Protein AF-A0A7J8DF75-F1 (afdb_monomer_lite)

Sequence (173 aa):
MVLLDYVLPELARRLKSNIKMISEKAANQLQRTQIVKILTQKTPELLLDYGSAKVAQQIVLEVFATSEVRRPFFTLGIEANSEAQFYTKDDQLMLNLNEISSHRIHLMNSGIGLFNPGLLKDITSEILTSVLIPNENGKLRSGIPMSMIKALGFEAASWSLTKDALVITPASS

Foldseek 3Di:
DDLCCVVPVVLLVVVLVLVCVVPVVLSVLQDSQKDKDKDWPDDWDWFFAFVWIKTWTWIKIFICSHPVDPHGQWIKIWTKMWTWDWDDDDQFTAIATAAMDTPDIDTPDHPRDDDDCVSCRVSVRVCCRVPVRVVVNVVRVVGHGNVVCVVVVAPDWDWGTHGPDIDIDRPDD

Organism: Rousettus aegyptiacus (NCBI:txid9407)

Radius of gyration: 20.15 Å; chains: 1; bounding box: 47×27×57 Å

InterPro domains:
  IPR001124 Lipid-binding serum glycoprotein, C-terminal [PF02886] (36-162)
  IPR017943 Bactericidal permeability-increasing protein, alpha/beta domain superfamily [SSF55394] (5-169)
  IPR021193 BPI fold-containing family B member 1 [PTHR47395] (1-173)

pLDDT: mean 93.12, std 5.18, range [55.22, 98.06]

Structure (mmCIF, N/CA/C/O backbone):
data_AF-A0A7J8DF75-F1
#
_entry.id   AF-A0A7J8DF75-F1
#
loop_
_atom_site.group_PDB
_atom_site.id
_atom_site.type_symbol
_atom_site.label_atom_id
_atom_site.label_alt_id
_atom_site.label_comp_id
_atom_site.label_asym_id
_atom_site.label_entity_id
_atom_site.label_seq_id
_atom_site.pdbx_PDB_ins_code
_atom_site.Cartn_x
_atom_site.Cartn_y
_atom_site.Cartn_z
_atom_site.occupancy
_atom_site.B_iso_or_equiv
_atom_site.auth_seq_id
_atom_site.auth_comp_id
_atom_site.auth_asym_id
_atom_site.auth_atom_id
_atom_site.pdbx_PDB_model_num
ATOM 1 N N . MET A 1 1 ? -0.630 -9.238 6.064 1.00 86.44 1 MET A N 1
ATOM 2 C CA . MET A 1 1 ? -1.118 -9.218 7.461 1.00 86.44 1 MET A CA 1
ATOM 3 C C . MET A 1 1 ? 0.048 -8.821 8.342 1.00 86.44 1 MET A C 1
ATOM 5 O O . MET A 1 1 ? 1.105 -9.407 8.167 1.00 86.44 1 MET A O 1
ATOM 9 N N . VAL A 1 2 ? -0.121 -7.845 9.233 1.00 92.38 2 VAL A N 1
ATOM 10 C CA . VAL A 1 2 ? 0.949 -7.344 10.109 1.00 92.38 2 VAL A CA 1
ATOM 11 C C . VAL A 1 2 ? 0.439 -7.245 11.542 1.00 92.38 2 VAL A C 1
ATOM 13 O O . VAL A 1 2 ? -0.618 -6.661 11.774 1.00 92.38 2 VAL A O 1
ATOM 16 N N . LEU A 1 3 ? 1.191 -7.808 12.492 1.00 93.81 3 LEU A N 1
ATOM 17 C CA . LEU A 1 3 ? 0.997 -7.582 13.927 1.00 93.81 3 LEU A CA 1
ATOM 18 C C . LEU A 1 3 ? 1.574 -6.210 14.271 1.00 93.81 3 LEU A C 1
ATOM 20 O O . LEU A 1 3 ? 2.781 -6.070 14.471 1.00 93.81 3 LEU A O 1
ATOM 24 N N . LEU A 1 4 ? 0.723 -5.184 14.255 1.00 91.50 4 LEU A N 1
ATOM 25 C CA . LEU A 1 4 ? 1.189 -3.798 14.198 1.00 91.50 4 LEU A CA 1
ATOM 26 C C . LEU A 1 4 ? 2.000 -3.408 15.434 1.00 91.50 4 LEU A C 1
ATOM 28 O O . LEU A 1 4 ? 3.012 -2.743 15.293 1.00 91.50 4 LEU A O 1
ATOM 32 N N . ASP A 1 5 ? 1.591 -3.841 16.627 1.00 91.94 5 ASP A N 1
ATOM 33 C CA . ASP A 1 5 ? 2.292 -3.490 17.873 1.00 91.94 5 ASP A CA 1
ATOM 34 C C . ASP A 1 5 ? 3.652 -4.184 18.006 1.00 91.94 5 ASP A C 1
ATOM 36 O O . ASP A 1 5 ? 4.568 -3.651 18.618 1.00 91.94 5 ASP A O 1
ATOM 40 N N . TYR A 1 6 ? 3.811 -5.356 17.387 1.00 91.50 6 TYR A N 1
ATOM 41 C CA . TYR A 1 6 ? 5.084 -6.070 17.392 1.00 91.50 6 TYR A CA 1
ATOM 42 C C . TYR A 1 6 ? 6.087 -5.460 16.406 1.00 91.50 6 TYR A C 1
ATOM 44 O O . TYR A 1 6 ? 7.266 -5.335 16.721 1.00 91.50 6 TYR A O 1
ATOM 52 N N . VAL A 1 7 ? 5.622 -5.082 15.211 1.00 91.69 7 VAL A N 1
ATOM 53 C CA . VAL A 1 7 ? 6.492 -4.574 14.136 1.00 91.69 7 VAL A CA 1
ATOM 54 C C . VAL A 1 7 ? 6.707 -3.061 14.241 1.00 91.69 7 VAL A C 1
ATOM 56 O O . VAL A 1 7 ? 7.803 -2.578 13.984 1.00 91.69 7 VAL A O 1
ATOM 59 N N . LEU A 1 8 ? 5.669 -2.306 14.613 1.00 94.75 8 LEU A N 1
ATOM 60 C CA . LEU A 1 8 ? 5.638 -0.839 14.654 1.00 94.75 8 LEU A CA 1
ATOM 61 C C . LEU A 1 8 ? 4.906 -0.346 15.929 1.00 94.75 8 LEU A C 1
ATOM 63 O O . LEU A 1 8 ? 3.820 0.239 15.834 1.00 94.75 8 LEU A O 1
ATOM 67 N N . PRO A 1 9 ? 5.477 -0.548 17.133 1.00 94.75 9 PRO A N 1
ATOM 68 C CA . PRO A 1 9 ? 4.813 -0.266 18.416 1.00 94.75 9 PRO A CA 1
ATOM 69 C C . PRO A 1 9 ? 4.365 1.195 18.580 1.00 94.75 9 PRO A C 1
ATOM 71 O O . PRO A 1 9 ? 3.293 1.490 19.113 1.00 94.75 9 PRO A O 1
ATOM 74 N N . GLU A 1 10 ? 5.145 2.152 18.076 1.00 95.44 10 GLU A N 1
ATOM 75 C CA . GLU A 1 10 ? 4.768 3.569 18.135 1.00 95.44 10 GLU A CA 1
ATOM 76 C C . GLU A 1 10 ? 3.554 3.886 17.256 1.00 95.44 10 GLU A C 1
ATOM 78 O O . GLU A 1 10 ? 2.682 4.677 17.635 1.00 95.44 10 GLU A O 1
ATOM 83 N N . LEU A 1 11 ? 3.468 3.242 16.089 1.00 95.56 11 LEU A N 1
ATOM 84 C CA . LEU A 1 11 ? 2.334 3.361 15.180 1.00 95.56 11 LEU A CA 1
ATOM 85 C C . LEU A 1 11 ? 1.095 2.686 15.778 1.00 95.56 11 LEU A C 1
ATOM 87 O O . LEU A 1 11 ? 0.009 3.258 15.760 1.00 95.56 11 LEU A O 1
ATOM 91 N N . ALA A 1 12 ? 1.268 1.532 16.421 1.00 95.25 12 ALA A N 1
ATOM 92 C CA . ALA A 1 12 ? 0.217 0.856 17.172 1.00 95.25 12 ALA A CA 1
ATOM 93 C C . ALA A 1 12 ? -0.365 1.711 18.307 1.00 95.25 12 ALA A C 1
ATOM 95 O O . ALA A 1 12 ? -1.589 1.828 18.431 1.00 95.25 12 ALA A O 1
ATOM 96 N N . ARG A 1 13 ? 0.492 2.367 19.100 1.00 94.88 13 ARG A N 1
ATOM 97 C CA . ARG A 1 13 ? 0.065 3.271 20.178 1.00 94.88 13 ARG A CA 1
ATOM 98 C C . ARG A 1 13 ? -0.719 4.469 19.643 1.00 94.88 13 ARG A C 1
ATOM 100 O O . ARG A 1 13 ? -1.749 4.834 20.213 1.00 94.88 13 ARG A O 1
ATOM 107 N N . ARG A 1 14 ? -0.265 5.071 18.541 1.00 95.81 14 ARG A N 1
ATOM 108 C CA . ARG A 1 14 ? -0.970 6.192 17.901 1.00 95.81 14 ARG A CA 1
ATOM 109 C C . ARG A 1 14 ? -2.291 5.757 17.283 1.00 95.81 14 ARG A C 1
ATOM 111 O O . ARG A 1 14 ? -3.277 6.468 17.454 1.00 95.81 14 ARG A O 1
ATOM 118 N N . LEU A 1 15 ? -2.360 4.584 16.652 1.00 95.56 15 LEU A N 1
ATOM 119 C CA . LEU A 1 15 ? -3.621 4.016 16.167 1.00 95.56 15 LEU A CA 1
ATOM 120 C C . LEU A 1 15 ? -4.630 3.875 17.312 1.00 95.56 15 LEU A C 1
ATOM 122 O O . LEU A 1 15 ? -5.762 4.338 17.190 1.00 95.56 15 LEU A O 1
ATOM 126 N N . LYS A 1 16 ? -4.204 3.331 18.457 1.00 95.56 16 LYS A N 1
ATOM 127 C CA . LYS A 1 16 ? -5.043 3.236 19.658 1.00 95.56 16 LYS A CA 1
ATOM 128 C C . LYS A 1 16 ? -5.506 4.604 20.165 1.00 95.56 16 LYS A C 1
ATOM 130 O O . LYS A 1 16 ? -6.674 4.746 20.513 1.00 95.56 16 LYS A O 1
ATOM 135 N N . SER A 1 17 ? -4.630 5.610 20.176 1.00 95.56 17 SER A N 1
ATOM 136 C CA . SER A 1 17 ? -4.990 6.982 20.568 1.00 95.56 17 SER A CA 1
ATOM 137 C C . SER A 1 17 ? -6.031 7.602 19.631 1.00 95.56 17 SER A C 1
ATOM 139 O O . SER A 1 17 ? -7.007 8.178 20.100 1.00 95.56 17 SER A O 1
ATOM 141 N N . ASN A 1 18 ? -5.870 7.436 18.316 1.00 94.56 18 ASN A N 1
ATOM 142 C CA . ASN A 1 18 ? -6.838 7.922 17.332 1.00 94.56 18 ASN A CA 1
ATOM 143 C C . ASN A 1 18 ? -8.184 7.188 17.454 1.00 94.56 18 ASN A C 1
ATOM 145 O O . ASN A 1 18 ? -9.240 7.812 17.439 1.00 94.56 18 ASN A O 1
ATOM 149 N N . ILE A 1 19 ? -8.165 5.867 17.671 1.00 95.06 19 ILE A N 1
ATOM 150 C CA . ILE A 1 19 ? -9.388 5.093 17.923 1.00 95.06 19 ILE A CA 1
ATOM 151 C C . ILE A 1 19 ? -10.052 5.528 19.232 1.00 95.06 19 ILE A C 1
ATOM 153 O O . ILE A 1 19 ? -11.275 5.560 19.292 1.00 95.06 19 ILE A O 1
ATOM 157 N N . LYS A 1 20 ? -9.292 5.934 20.258 1.00 95.44 20 LYS A N 1
ATOM 158 C CA . LYS A 1 20 ? -9.859 6.455 21.511 1.00 95.44 20 LYS A CA 1
ATOM 159 C C . LYS A 1 20 ? -10.700 7.714 21.284 1.00 95.44 20 LYS A C 1
ATOM 161 O O . LYS A 1 20 ? -11.724 7.865 21.942 1.00 95.44 20 LYS A O 1
ATOM 166 N N . MET A 1 21 ? -10.311 8.569 20.335 1.00 93.75 21 MET A N 1
ATOM 167 C CA . MET A 1 21 ? -11.089 9.755 19.948 1.00 93.75 21 MET A CA 1
ATOM 168 C C . MET A 1 21 ? -12.415 9.401 19.260 1.00 93.75 21 MET A C 1
ATOM 170 O O . MET A 1 21 ? -13.345 10.199 19.284 1.00 93.75 21 MET A O 1
ATOM 174 N N . ILE A 1 22 ? -12.504 8.214 18.656 1.00 93.69 22 ILE A N 1
ATOM 175 C CA . ILE A 1 22 ? -13.719 7.695 18.017 1.00 93.69 22 ILE A CA 1
ATOM 176 C C . ILE A 1 22 ? -14.589 6.948 19.037 1.00 93.69 22 ILE A C 1
ATOM 178 O O . ILE A 1 22 ? -15.794 7.162 19.121 1.00 93.69 22 ILE A O 1
ATOM 182 N N . SER A 1 23 ? -13.981 6.033 19.793 1.00 94.50 23 SER A N 1
ATOM 183 C CA . SER A 1 23 ? -14.644 5.175 20.769 1.00 94.50 23 SER A CA 1
ATOM 184 C C . SER A 1 23 ? -13.642 4.667 21.803 1.00 94.50 23 SER A C 1
ATOM 186 O O . SER A 1 23 ? -12.800 3.806 21.531 1.00 94.50 23 SER A O 1
ATOM 188 N N . GLU A 1 24 ? -13.773 5.148 23.039 1.00 95.00 24 GLU A N 1
ATOM 189 C CA . GLU A 1 24 ? -12.942 4.694 24.158 1.00 95.00 24 GLU A CA 1
ATOM 190 C C . GLU A 1 24 ? -13.104 3.189 24.423 1.00 95.00 24 GLU A C 1
ATOM 192 O O . GLU A 1 24 ? -12.122 2.484 24.665 1.00 95.00 24 GLU A O 1
ATOM 197 N N . LYS A 1 25 ? -14.327 2.662 24.276 1.00 94.12 25 LYS A N 1
ATOM 198 C CA . LYS A 1 25 ? -14.606 1.225 24.398 1.00 94.12 25 LYS A CA 1
ATOM 199 C C . LYS A 1 25 ? -13.828 0.407 23.363 1.00 94.12 25 LYS A C 1
ATOM 201 O O . LYS A 1 25 ? -13.239 -0.609 23.726 1.00 94.12 25 LYS A O 1
ATOM 206 N N . ALA A 1 26 ? -13.804 0.845 22.102 1.00 93.19 26 ALA A N 1
ATOM 207 C CA . ALA A 1 26 ? -13.049 0.170 21.047 1.00 93.19 26 ALA A CA 1
ATOM 208 C C . ALA A 1 26 ? -11.536 0.249 21.295 1.00 93.19 26 ALA A C 1
ATOM 210 O O . ALA A 1 26 ? -10.826 -0.742 21.148 1.00 93.19 26 ALA A O 1
ATOM 211 N N . ALA A 1 27 ? -11.037 1.403 21.743 1.00 94.25 27 ALA A N 1
ATOM 212 C CA . ALA A 1 27 ? -9.620 1.565 22.050 1.00 94.25 27 ALA A CA 1
ATOM 213 C C . ALA A 1 27 ? -9.148 0.628 23.173 1.00 94.25 27 ALA A C 1
ATOM 215 O O . ALA A 1 27 ? -8.052 0.070 23.102 1.00 94.25 27 ALA A O 1
ATOM 216 N N . ASN A 1 28 ? -9.983 0.410 24.192 1.00 93.81 28 ASN A N 1
ATOM 217 C CA . ASN A 1 28 ? -9.683 -0.500 25.300 1.00 93.81 28 ASN A CA 1
ATOM 218 C C . ASN A 1 28 ? -9.668 -1.976 24.885 1.00 93.81 28 ASN A C 1
ATOM 220 O O . ASN A 1 28 ? -9.035 -2.792 25.549 1.00 93.81 28 ASN A O 1
ATOM 224 N N . GLN A 1 29 ? -10.318 -2.311 23.773 1.00 92.62 29 GLN A N 1
ATOM 225 C CA . GLN A 1 29 ? -10.311 -3.652 23.202 1.00 92.62 29 GLN A CA 1
ATOM 226 C C . GLN A 1 29 ? -9.085 -3.919 22.300 1.00 92.62 29 GLN A C 1
ATOM 228 O O . GLN A 1 29 ? -8.831 -5.080 21.987 1.00 92.62 29 GLN A O 1
ATOM 233 N N . LEU A 1 30 ? -8.306 -2.897 21.901 1.00 91.62 30 LEU A N 1
ATOM 234 C CA . LEU A 1 30 ? -7.042 -3.090 21.167 1.00 91.62 30 LEU A CA 1
ATOM 235 C C . LEU A 1 30 ? -5.987 -3.706 22.083 1.00 91.62 30 LEU A C 1
ATOM 237 O O . LEU A 1 30 ? -5.514 -3.066 23.036 1.00 91.62 30 LEU A O 1
ATOM 241 N N . GLN A 1 31 ? -5.616 -4.941 21.758 1.00 90.31 31 GLN A N 1
ATOM 242 C CA . GLN A 1 31 ? -4.572 -5.708 22.423 1.00 90.31 31 GLN A CA 1
ATOM 243 C C . GLN A 1 31 ? -3.241 -5.583 21.671 1.00 90.31 31 GLN A C 1
ATOM 245 O O . GLN A 1 31 ? -3.181 -5.117 20.534 1.00 90.31 31 GLN A O 1
ATOM 250 N N . ARG A 1 32 ? -2.154 -6.063 22.285 1.00 89.19 32 ARG A N 1
ATOM 251 C CA . ARG A 1 32 ? -0.819 -6.083 21.654 1.00 89.19 32 ARG A CA 1
ATOM 252 C C . ARG A 1 32 ? -0.746 -6.961 20.401 1.00 89.19 32 ARG A C 1
ATOM 254 O O . ARG A 1 32 ? 0.134 -6.818 19.567 1.00 89.19 32 ARG A O 1
ATOM 261 N N . THR A 1 33 ? -1.688 -7.877 20.240 1.00 89.31 33 THR A N 1
ATOM 262 C CA . THR A 1 33 ? -1.804 -8.755 19.071 1.00 89.31 33 THR A CA 1
ATOM 263 C C . THR A 1 33 ? -2.694 -8.161 17.980 1.00 89.31 33 THR A C 1
ATOM 265 O O . THR A 1 33 ? -3.140 -8.891 17.097 1.00 89.31 33 THR A O 1
ATOM 268 N N . GLN A 1 34 ? -2.992 -6.857 18.024 1.00 92.31 34 GLN A N 1
ATOM 269 C CA . GLN A 1 34 ? -3.770 -6.195 16.981 1.00 92.31 34 GLN A CA 1
ATOM 270 C C . GLN A 1 34 ? -3.159 -6.414 15.594 1.00 92.31 34 GLN A C 1
ATOM 272 O O . GLN A 1 34 ? -1.937 -6.381 15.401 1.00 92.31 34 GLN A O 1
ATOM 277 N N . ILE A 1 35 ? -4.033 -6.620 14.615 1.00 94.62 35 ILE A N 1
ATOM 278 C CA . ILE A 1 35 ? -3.639 -6.927 13.246 1.00 94.62 35 ILE A CA 1
ATOM 279 C C . ILE A 1 35 ? -4.108 -5.819 12.323 1.00 94.62 35 ILE A C 1
ATOM 281 O O . ILE A 1 35 ? -5.257 -5.385 12.378 1.00 94.62 35 ILE A O 1
ATOM 285 N N . VAL A 1 36 ? -3.230 -5.446 11.401 1.00 96.19 36 VAL A N 1
ATOM 286 C CA . VAL A 1 36 ? -3.593 -4.687 10.212 1.00 96.19 36 VAL A CA 1
ATOM 287 C C . VAL A 1 36 ? -3.447 -5.579 8.983 1.00 96.19 36 VAL A C 1
ATOM 289 O O . VAL A 1 36 ? -2.423 -6.246 8.783 1.00 96.19 36 VAL A O 1
ATOM 292 N N . LYS A 1 37 ? -4.479 -5.614 8.142 1.00 96.44 37 LYS A N 1
ATOM 293 C CA . LYS A 1 37 ? -4.406 -6.216 6.808 1.00 96.44 37 LYS A CA 1
ATOM 294 C C . LYS A 1 37 ? -4.535 -5.117 5.768 1.00 96.44 37 LYS A C 1
ATOM 296 O O . LYS A 1 37 ? -5.421 -4.278 5.861 1.00 96.44 37 LYS A O 1
ATOM 301 N N . ILE A 1 38 ? -3.628 -5.150 4.800 1.00 96.75 38 ILE A N 1
ATOM 302 C CA . ILE A 1 38 ? -3.613 -4.256 3.649 1.00 96.75 38 ILE A CA 1
ATOM 303 C C . ILE A 1 38 ? -3.805 -5.146 2.431 1.00 96.75 38 ILE A C 1
ATOM 305 O O . ILE A 1 38 ? -3.084 -6.136 2.274 1.00 96.75 38 ILE A O 1
ATOM 309 N N . LEU A 1 39 ? -4.817 -4.838 1.634 1.00 95.25 39 LEU A N 1
ATOM 310 C CA . LEU A 1 39 ? -5.206 -5.596 0.453 1.00 95.25 39 LEU A CA 1
ATOM 311 C C . LEU A 1 39 ? -5.378 -4.624 -0.708 1.00 95.25 39 LEU A C 1
ATOM 313 O O . LEU A 1 39 ? -5.963 -3.561 -0.528 1.00 95.25 39 LEU A O 1
ATOM 317 N N . THR A 1 40 ? -4.936 -5.000 -1.898 1.00 92.75 40 THR A N 1
ATOM 318 C CA . THR A 1 40 ? -5.240 -4.253 -3.122 1.00 92.75 40 THR A CA 1
ATOM 319 C C . THR A 1 40 ? -6.498 -4.855 -3.748 1.00 92.75 40 THR A C 1
ATOM 321 O O . THR A 1 40 ? -6.559 -6.067 -3.947 1.00 92.75 40 THR A O 1
ATOM 324 N N . GLN A 1 41 ? -7.529 -4.047 -4.018 1.00 89.94 41 GLN A N 1
ATOM 325 C CA . GLN A 1 41 ? -8.811 -4.547 -4.546 1.00 89.94 41 GLN A CA 1
ATOM 326 C C . GLN A 1 41 ? -8.773 -4.872 -6.040 1.00 89.94 41 GLN A C 1
ATOM 328 O O . GLN A 1 41 ? -9.491 -5.760 -6.496 1.00 89.94 41 GLN A O 1
ATOM 333 N N . LYS A 1 42 ? -7.973 -4.127 -6.802 1.00 90.81 42 LYS A N 1
ATOM 334 C CA . LYS A 1 42 ? -7.819 -4.263 -8.252 1.00 90.81 42 LYS A CA 1
ATOM 335 C C . LYS A 1 42 ? -6.344 -4.238 -8.616 1.00 90.81 42 LYS A C 1
ATOM 337 O O . LYS A 1 42 ? -5.516 -3.850 -7.797 1.00 90.81 42 LYS A O 1
ATOM 342 N N . THR A 1 43 ? -6.027 -4.627 -9.846 1.00 93.62 43 THR A N 1
ATOM 343 C CA . THR A 1 43 ? -4.690 -4.423 -10.406 1.00 93.62 43 THR A CA 1
ATOM 344 C C . THR A 1 43 ? -4.342 -2.931 -10.338 1.00 93.62 43 THR A C 1
ATOM 346 O O . THR A 1 43 ? -5.121 -2.133 -10.860 1.00 93.62 43 THR A O 1
ATOM 349 N N . PRO A 1 44 ? -3.231 -2.540 -9.685 1.00 95.44 44 PRO A N 1
ATOM 350 C CA . PRO A 1 44 ? -2.762 -1.161 -9.712 1.00 95.44 44 PRO A CA 1
ATOM 351 C C . PRO A 1 44 ? -2.504 -0.686 -11.142 1.00 95.44 44 PRO A C 1
ATOM 353 O O . PRO A 1 44 ? -2.038 -1.457 -11.982 1.00 95.44 44 PRO A O 1
ATOM 356 N N . GLU A 1 45 ? -2.769 0.588 -11.401 1.00 96.56 45 GLU A N 1
ATOM 357 C CA . GLU A 1 45 ? -2.558 1.206 -12.706 1.00 96.56 45 GLU A CA 1
ATOM 358 C C . GLU A 1 45 ? -1.249 1.997 -12.695 1.00 96.56 45 GLU A C 1
ATOM 360 O O . GLU A 1 45 ? -1.067 2.901 -11.880 1.00 96.56 45 GLU A O 1
ATOM 365 N N . LEU A 1 46 ? -0.331 1.652 -13.599 1.00 96.44 46 LEU A N 1
ATOM 366 C CA . LEU A 1 46 ? 0.889 2.418 -13.835 1.00 96.44 46 LEU A CA 1
ATOM 367 C C . LEU A 1 46 ? 0.590 3.518 -14.856 1.00 96.44 46 LEU A C 1
ATOM 369 O O . LEU A 1 46 ? 0.300 3.239 -16.016 1.00 96.44 46 LEU A O 1
ATOM 373 N N . LEU A 1 47 ? 0.681 4.763 -14.410 1.00 96.81 47 LEU A N 1
ATOM 374 C CA . LEU A 1 47 ? 0.436 5.958 -15.203 1.00 96.81 47 LEU A CA 1
ATOM 375 C C . LEU A 1 47 ? 1.782 6.581 -15.568 1.00 96.81 47 LEU A C 1
ATOM 377 O O . LEU A 1 47 ? 2.555 6.944 -14.676 1.00 96.81 47 LEU A O 1
ATOM 381 N N . LEU A 1 48 ? 2.060 6.684 -16.867 1.00 97.38 48 LEU A N 1
ATOM 382 C CA . LEU A 1 48 ? 3.320 7.197 -17.401 1.00 97.38 48 LEU A CA 1
ATOM 383 C C . LEU A 1 48 ? 3.096 8.540 -18.089 1.00 97.38 48 LEU A C 1
ATOM 385 O O . LEU A 1 48 ? 2.223 8.674 -18.948 1.00 97.38 48 LEU A O 1
ATOM 389 N N . ASP A 1 49 ? 3.917 9.515 -17.727 1.00 95.69 49 ASP A N 1
ATOM 390 C CA . ASP A 1 49 ? 3.971 10.820 -18.369 1.00 95.69 49 ASP A CA 1
ATOM 391 C C . ASP A 1 49 ? 5.432 11.203 -18.636 1.00 95.69 49 ASP A C 1
ATOM 393 O O . ASP A 1 49 ? 6.371 10.550 -18.170 1.00 95.69 49 ASP A O 1
ATOM 397 N N . TYR A 1 50 ? 5.643 12.278 -19.386 1.00 92.56 50 TYR A N 1
ATOM 398 C CA . TYR A 1 50 ? 6.974 12.789 -19.683 1.00 92.56 50 TYR A CA 1
ATOM 399 C C . TYR A 1 50 ? 7.746 13.093 -18.393 1.00 92.56 50 TYR A C 1
ATOM 401 O O . TYR A 1 50 ? 7.465 14.055 -17.681 1.00 92.56 50 TYR A O 1
ATOM 409 N N . GLY A 1 51 ? 8.734 12.249 -18.095 1.00 88.75 51 GLY A N 1
ATOM 410 C CA . GLY A 1 51 ? 9.613 12.394 -16.935 1.00 88.75 51 GLY A CA 1
ATOM 411 C C . GLY A 1 51 ? 8.990 12.053 -15.577 1.00 88.75 51 GLY A C 1
ATOM 412 O O . GLY A 1 51 ? 9.658 12.249 -14.566 1.00 88.75 51 GLY A O 1
ATOM 413 N N . SER A 1 52 ? 7.760 11.531 -15.514 1.00 93.94 52 SER A N 1
ATOM 414 C CA . SER A 1 52 ? 7.155 11.105 -14.245 1.00 93.94 52 SER A CA 1
ATOM 415 C C . SER A 1 52 ? 6.335 9.830 -14.395 1.00 93.94 52 SER A C 1
ATOM 417 O O . SER A 1 52 ? 5.737 9.572 -15.438 1.00 93.94 52 SER A O 1
ATOM 419 N N . ALA A 1 53 ? 6.296 9.026 -13.337 1.00 96.94 53 ALA A N 1
ATOM 420 C CA . ALA A 1 53 ? 5.445 7.852 -13.274 1.00 96.94 53 ALA A CA 1
ATOM 421 C C . ALA A 1 53 ? 4.743 7.775 -11.919 1.00 96.94 53 ALA A C 1
ATOM 423 O O . ALA A 1 53 ? 5.284 8.168 -10.882 1.00 96.94 53 ALA A O 1
ATOM 424 N N . LYS A 1 54 ? 3.512 7.268 -11.931 1.00 97.38 54 LYS A N 1
ATOM 425 C CA . LYS A 1 54 ? 2.707 7.061 -10.726 1.00 97.38 54 LYS A CA 1
ATOM 426 C C . LYS A 1 54 ? 2.038 5.701 -10.768 1.00 97.38 54 LYS A C 1
ATOM 428 O O . LYS A 1 54 ? 1.669 5.228 -11.836 1.00 97.38 54 LYS A O 1
ATOM 433 N N . VAL A 1 55 ? 1.833 5.102 -9.604 1.00 97.50 55 VAL A N 1
ATOM 434 C CA . VAL A 1 55 ? 0.994 3.912 -9.450 1.00 97.50 55 VAL A CA 1
ATOM 435 C C . VAL A 1 55 ? -0.274 4.304 -8.713 1.00 97.50 55 VAL A C 1
ATOM 437 O O . VAL A 1 55 ? -0.223 4.651 -7.534 1.00 97.50 55 VAL A O 1
ATOM 440 N N . ALA A 1 56 ? -1.405 4.257 -9.410 1.00 97.31 56 ALA A N 1
ATOM 441 C CA . ALA A 1 56 ? -2.723 4.460 -8.829 1.00 97.31 56 ALA A CA 1
ATOM 442 C C . ALA A 1 56 ? -3.271 3.130 -8.305 1.00 97.31 56 ALA A C 1
ATOM 444 O O . ALA A 1 56 ? -3.249 2.111 -8.997 1.00 97.31 56 ALA A O 1
ATOM 445 N N . GLN A 1 57 ? -3.765 3.126 -7.068 1.00 96.62 57 GLN A N 1
ATOM 446 C CA . GLN A 1 57 ? -4.204 1.908 -6.399 1.00 96.62 57 GLN A CA 1
ATOM 447 C C . GLN A 1 57 ? -5.440 2.103 -5.517 1.00 96.62 57 GLN A C 1
ATOM 449 O O . GLN A 1 57 ? -5.619 3.121 -4.844 1.00 96.62 57 GLN A O 1
ATOM 454 N N . GLN A 1 58 ? -6.288 1.069 -5.509 1.00 97.38 58 GLN A N 1
ATOM 455 C CA . GLN A 1 58 ? -7.433 0.932 -4.609 1.00 97.38 58 GLN A CA 1
ATOM 456 C C . GLN A 1 58 ? -7.083 -0.061 -3.501 1.00 97.38 58 GLN A C 1
ATOM 458 O O . GLN A 1 58 ? -6.938 -1.262 -3.747 1.00 97.38 58 GLN A O 1
ATOM 463 N N . ILE A 1 59 ? -6.946 0.450 -2.283 1.00 97.62 59 ILE A N 1
ATOM 464 C CA . ILE A 1 59 ? -6.469 -0.284 -1.116 1.00 97.62 59 ILE A CA 1
ATOM 465 C C . ILE A 1 59 ? -7.621 -0.480 -0.128 1.00 97.62 59 ILE A C 1
ATOM 467 O O . ILE A 1 59 ? -8.409 0.425 0.134 1.00 97.62 59 ILE A O 1
ATOM 471 N N . VAL A 1 60 ? -7.687 -1.664 0.468 1.00 97.88 60 VAL A N 1
ATOM 472 C CA . VAL A 1 60 ? -8.501 -1.969 1.640 1.00 97.88 60 VAL A CA 1
ATOM 473 C C . VAL A 1 60 ? -7.590 -2.131 2.841 1.00 97.88 60 VAL A C 1
ATOM 475 O O . VAL A 1 60 ? -6.692 -2.976 2.847 1.00 97.88 60 VAL A O 1
ATOM 478 N N . LEU A 1 61 ? -7.860 -1.335 3.870 1.00 97.81 61 LEU A N 1
ATOM 479 C CA . LEU A 1 61 ? -7.217 -1.427 5.169 1.00 97.81 61 LEU A CA 1
ATOM 480 C C . LEU A 1 61 ? -8.207 -1.993 6.186 1.00 97.81 61 LEU A C 1
ATOM 482 O O . LEU A 1 61 ? -9.199 -1.349 6.522 1.00 97.81 61 LEU A O 1
ATOM 486 N N . GLU A 1 62 ? -7.923 -3.177 6.710 1.00 97.56 62 GLU A N 1
ATOM 487 C CA . GLU A 1 62 ? -8.700 -3.785 7.789 1.00 97.56 62 GLU A CA 1
ATOM 488 C C . GLU A 1 62 ? -7.916 -3.740 9.096 1.00 97.56 62 GLU A C 1
ATOM 490 O O . GLU A 1 62 ? -6.756 -4.160 9.151 1.00 97.56 62 GLU A O 1
ATOM 495 N N . VAL A 1 63 ? -8.572 -3.290 10.163 1.00 96.56 63 VAL A N 1
ATOM 496 C CA . VAL A 1 63 ? -7.996 -3.253 11.511 1.00 96.56 63 VAL A CA 1
ATOM 497 C C . VAL A 1 63 ? -8.726 -4.254 12.394 1.00 96.56 63 VAL A C 1
ATOM 499 O O . VAL A 1 63 ? -9.947 -4.207 12.510 1.00 96.56 63 VAL A O 1
ATOM 502 N N . PHE A 1 64 ? -7.987 -5.147 13.045 1.00 96.12 64 PHE A N 1
ATOM 503 C CA . PHE A 1 64 ? -8.504 -6.141 13.983 1.00 96.12 64 PHE A CA 1
ATOM 504 C C . PHE A 1 64 ? -7.947 -5.869 15.379 1.00 96.12 64 PHE A C 1
ATOM 506 O O . PHE A 1 64 ? -6.760 -5.590 15.540 1.00 96.12 64 PHE A O 1
ATOM 513 N N . ALA A 1 65 ? -8.799 -6.011 16.393 1.00 93.00 65 ALA A N 1
ATOM 514 C CA . ALA A 1 65 ? -8.454 -5.745 17.790 1.00 93.00 65 ALA A CA 1
ATOM 515 C C . ALA A 1 65 ? -7.345 -6.654 18.345 1.00 93.00 65 ALA A C 1
ATOM 517 O O . ALA A 1 65 ? -6.592 -6.264 19.235 1.00 93.00 65 ALA A O 1
ATOM 518 N N . THR A 1 66 ? -7.297 -7.885 17.836 1.00 92.06 66 THR A N 1
ATOM 519 C CA . THR A 1 66 ? -6.423 -8.978 18.267 1.00 92.06 66 THR A CA 1
ATOM 520 C C . THR A 1 66 ? -6.334 -10.017 17.146 1.00 92.06 66 THR A C 1
ATOM 522 O O . THR A 1 66 ? -7.141 -10.005 16.212 1.00 92.06 66 THR A O 1
ATOM 525 N N . SER A 1 67 ? -5.377 -10.933 17.236 1.00 87.62 67 SER A N 1
ATOM 526 C CA . SER A 1 67 ? -5.187 -12.029 16.285 1.00 87.62 67 SER A CA 1
ATOM 527 C C . SER A 1 67 ? -6.246 -13.126 16.370 1.00 87.62 67 SER A C 1
ATOM 529 O O . SER A 1 67 ? -6.369 -13.932 15.452 1.00 87.62 67 SER A O 1
ATOM 531 N N . GLU A 1 68 ? -7.011 -13.165 17.459 1.00 87.38 68 GLU A N 1
ATOM 532 C CA . GLU A 1 68 ? -8.017 -14.202 17.715 1.00 87.38 68 GLU A CA 1
ATOM 533 C C . GLU A 1 68 ? -9.378 -13.889 17.075 1.00 87.38 68 GLU A C 1
ATOM 535 O O . GLU A 1 68 ? -10.177 -14.791 16.810 1.00 87.38 68 GLU A O 1
ATOM 540 N N . VAL A 1 69 ? -9.661 -12.611 16.801 1.00 81.94 69 VAL A N 1
ATOM 541 C CA . VAL A 1 69 ? -10.955 -12.189 16.255 1.00 81.94 69 VAL A CA 1
ATOM 542 C C . VAL A 1 69 ? -10.970 -12.254 14.732 1.00 81.94 69 VAL A C 1
ATOM 544 O O . VAL A 1 69 ? -10.053 -11.808 14.048 1.00 81.94 69 VAL A O 1
ATOM 547 N N . ARG A 1 70 ? -12.067 -12.785 14.180 1.00 81.75 70 ARG A N 1
ATOM 548 C CA . ARG A 1 70 ? -12.241 -12.956 12.726 1.00 81.75 70 ARG A CA 1
ATOM 549 C C . ARG A 1 70 ? -12.872 -11.758 12.023 1.00 81.75 70 ARG A C 1
ATOM 551 O O . ARG A 1 70 ? -12.856 -11.713 10.798 1.00 81.75 70 ARG A O 1
ATOM 558 N N . ARG A 1 71 ? -13.457 -10.817 12.770 1.00 90.75 71 ARG A N 1
ATOM 559 C CA . ARG A 1 71 ? -14.119 -9.630 12.214 1.00 90.75 71 ARG A CA 1
ATOM 560 C C . ARG A 1 71 ? -13.278 -8.385 12.491 1.00 90.75 71 ARG A C 1
ATOM 562 O O . ARG A 1 71 ? -12.839 -8.224 13.632 1.00 90.75 71 ARG A O 1
ATOM 569 N N . PRO A 1 72 ? -13.062 -7.519 11.490 1.00 94.81 72 PRO A N 1
ATOM 570 C CA . PRO A 1 72 ? -12.356 -6.270 11.712 1.00 94.81 72 PRO A CA 1
ATOM 571 C C . PRO A 1 72 ? -13.198 -5.326 12.580 1.00 94.81 72 PRO A C 1
ATOM 573 O O . PRO A 1 72 ? -14.429 -5.329 12.514 1.00 94.81 72 PRO A O 1
ATOM 576 N N . PHE A 1 73 ? -12.529 -4.490 13.371 1.00 93.44 73 PHE A N 1
ATOM 577 C CA . PHE A 1 73 ? -13.134 -3.321 14.005 1.00 93.44 73 PHE A CA 1
ATOM 578 C C . PHE A 1 73 ? -13.722 -2.375 12.988 1.00 93.44 73 PHE A C 1
ATOM 580 O O . PHE A 1 73 ? -14.826 -1.879 13.176 1.00 93.44 73 PHE A O 1
ATOM 587 N N . PHE A 1 74 ? -12.979 -2.131 11.923 1.00 96.69 74 PHE A N 1
ATOM 588 C CA . PHE A 1 74 ? -13.442 -1.370 10.789 1.00 96.69 74 PHE A CA 1
ATOM 589 C C . PHE A 1 74 ? -12.591 -1.701 9.574 1.00 96.69 74 PHE A C 1
ATOM 591 O O . PHE A 1 74 ? -11.475 -2.223 9.676 1.00 96.69 74 PHE A O 1
ATOM 598 N N . THR A 1 75 ? -13.149 -1.354 8.427 1.00 97.75 75 THR A N 1
ATOM 599 C CA . THR A 1 75 ? -12.529 -1.498 7.122 1.00 97.75 75 THR A CA 1
ATOM 600 C C . THR A 1 75 ? -12.571 -0.142 6.437 1.00 97.75 75 THR A C 1
ATOM 602 O O . THR A 1 75 ? -13.646 0.452 6.316 1.00 97.75 75 THR A O 1
ATOM 605 N N . LEU A 1 76 ? -11.413 0.344 5.997 1.00 98.06 76 LEU A N 1
ATOM 606 C CA . LEU A 1 76 ? -11.294 1.557 5.196 1.00 98.06 76 LEU A CA 1
ATOM 607 C C . LEU A 1 76 ? -11.023 1.187 3.741 1.00 98.06 76 LEU A C 1
ATOM 609 O O . LEU A 1 76 ? -10.170 0.345 3.466 1.00 98.06 76 LEU A O 1
ATOM 613 N N . GLY A 1 77 ? -11.728 1.846 2.828 1.00 97.88 77 GLY A N 1
ATOM 614 C CA . GLY A 1 77 ? -11.394 1.873 1.411 1.00 97.88 77 GLY A CA 1
ATOM 615 C C . GLY A 1 77 ? -10.597 3.137 1.112 1.00 97.88 77 GLY A C 1
ATOM 616 O O . GLY A 1 77 ? -10.981 4.234 1.529 1.00 97.88 77 GLY A O 1
ATOM 617 N N . ILE A 1 78 ? -9.470 2.984 0.428 1.00 98.06 78 ILE A N 1
ATOM 618 C CA . ILE A 1 78 ? -8.489 4.042 0.203 1.00 98.06 78 ILE A CA 1
ATOM 619 C C . ILE A 1 78 ? -8.156 4.093 -1.287 1.00 98.06 78 ILE A C 1
ATOM 621 O O . ILE A 1 78 ? -7.801 3.082 -1.887 1.00 98.06 78 ILE A O 1
ATOM 625 N N . GLU A 1 79 ? -8.250 5.278 -1.876 1.00 97.19 79 GLU A N 1
ATOM 626 C CA . GLU A 1 79 ? -7.747 5.561 -3.221 1.00 97.19 79 GLU A CA 1
ATOM 627 C C . GLU A 1 79 ? -6.443 6.346 -3.067 1.00 97.19 79 GLU A C 1
ATOM 629 O O . GLU A 1 79 ? -6.439 7.457 -2.516 1.00 97.19 79 GLU A O 1
ATOM 634 N N . ALA A 1 80 ? -5.332 5.755 -3.505 1.00 96.88 80 ALA A N 1
ATOM 635 C CA . ALA A 1 80 ? -4.002 6.310 -3.302 1.00 96.88 80 ALA A CA 1
ATOM 636 C C . ALA A 1 80 ? -3.155 6.278 -4.572 1.00 96.88 80 ALA A C 1
ATOM 638 O O . ALA A 1 80 ? -3.301 5.383 -5.400 1.00 96.88 80 ALA A O 1
ATOM 639 N N . ASN A 1 81 ? -2.243 7.245 -4.682 1.00 97.19 81 ASN A N 1
ATOM 640 C CA . ASN A 1 81 ? -1.212 7.260 -5.712 1.00 97.19 81 ASN A CA 1
ATOM 641 C C . ASN A 1 81 ? 0.158 7.184 -5.057 1.00 97.19 81 ASN A C 1
ATOM 643 O O . ASN A 1 81 ? 0.434 7.950 -4.127 1.00 97.19 81 ASN A O 1
ATOM 647 N N . SER A 1 82 ? 1.006 6.314 -5.589 1.00 97.44 82 SER A N 1
ATOM 648 C CA . SER A 1 82 ? 2.419 6.257 -5.249 1.00 97.44 82 SER A CA 1
ATOM 649 C C . SER A 1 82 ? 3.267 6.867 -6.355 1.00 97.44 82 SER A C 1
ATOM 651 O O . SER A 1 82 ? 2.946 6.707 -7.533 1.00 97.44 82 SER A O 1
ATOM 653 N N . GLU A 1 83 ? 4.354 7.545 -6.000 1.00 97.12 83 GLU A N 1
ATOM 654 C CA . GLU A 1 83 ? 5.391 7.892 -6.974 1.00 97.12 83 GLU A CA 1
ATOM 655 C C . GLU A 1 83 ? 6.101 6.611 -7.427 1.00 97.12 83 GLU A C 1
ATOM 657 O O . GLU A 1 83 ? 6.486 5.790 -6.592 1.00 97.12 83 GLU A O 1
ATOM 662 N N . ALA A 1 84 ? 6.267 6.448 -8.740 1.00 97.19 84 ALA A N 1
ATOM 663 C CA . ALA A 1 84 ? 7.026 5.364 -9.344 1.00 97.19 84 ALA A CA 1
ATOM 664 C C . ALA A 1 84 ? 8.325 5.904 -9.946 1.00 97.19 84 ALA A C 1
ATOM 666 O O . ALA A 1 84 ? 8.315 6.784 -10.804 1.00 97.19 84 ALA A O 1
ATOM 667 N N . GLN A 1 85 ? 9.444 5.330 -9.524 1.00 95.88 85 GLN A N 1
ATOM 668 C CA . GLN A 1 85 ? 10.770 5.692 -9.989 1.00 95.88 85 GLN A CA 1
ATOM 669 C C . GLN A 1 85 ? 11.405 4.519 -10.727 1.00 95.88 85 GLN A C 1
ATOM 671 O O . GLN A 1 85 ? 11.637 3.449 -10.155 1.00 95.88 85 GLN A O 1
ATOM 676 N N . PHE A 1 86 ? 11.718 4.749 -11.998 1.00 95.38 86 PHE A N 1
ATOM 677 C CA . PHE A 1 86 ? 12.511 3.829 -12.799 1.00 95.38 86 PHE A CA 1
ATOM 678 C C . PHE A 1 86 ? 13.998 4.144 -12.658 1.00 95.38 86 PHE A C 1
ATOM 680 O O . PHE A 1 86 ? 14.393 5.303 -12.533 1.00 95.38 86 PHE A O 1
ATOM 687 N N . TYR A 1 87 ? 14.823 3.104 -12.670 1.00 93.12 87 TYR A N 1
ATOM 688 C CA . TYR A 1 87 ? 16.275 3.223 -12.764 1.00 93.12 87 TYR A CA 1
ATOM 689 C C . TYR A 1 87 ? 16.874 1.931 -13.312 1.00 93.12 87 TYR A C 1
ATOM 691 O O . TYR A 1 87 ? 16.235 0.881 -13.309 1.00 93.12 87 TYR A O 1
ATOM 699 N N . THR A 1 88 ? 18.116 1.997 -13.776 1.00 91.19 88 THR A N 1
ATOM 700 C CA . THR A 1 88 ? 18.856 0.811 -14.212 1.00 91.19 88 THR A CA 1
ATOM 701 C C . THR A 1 88 ? 19.803 0.368 -13.112 1.00 91.19 88 THR A C 1
ATOM 703 O O . THR A 1 88 ? 20.487 1.190 -12.501 1.00 91.19 88 THR A O 1
ATOM 706 N N . LYS A 1 89 ? 19.858 -0.940 -12.876 1.00 90.56 89 LYS A N 1
ATOM 707 C CA . LYS A 1 89 ? 20.875 -1.569 -12.042 1.00 90.56 89 LYS A CA 1
ATOM 708 C C . LYS A 1 89 ? 21.339 -2.840 -12.735 1.00 90.56 89 LYS A C 1
ATOM 710 O O . LYS A 1 89 ? 20.529 -3.733 -12.968 1.00 90.56 89 LYS A O 1
ATOM 715 N N . ASP A 1 90 ? 22.626 -2.908 -13.059 1.00 86.19 90 ASP A N 1
ATOM 716 C CA . ASP A 1 90 ? 23.183 -3.980 -13.889 1.00 86.19 90 ASP A CA 1
ATOM 717 C C . ASP A 1 90 ? 22.372 -4.106 -15.204 1.00 86.19 90 ASP A C 1
ATOM 719 O O . ASP A 1 90 ? 22.062 -3.094 -15.833 1.00 86.19 90 ASP A O 1
ATOM 723 N N . ASP A 1 91 ? 21.962 -5.314 -15.598 1.00 86.69 91 ASP A N 1
ATOM 724 C CA . ASP A 1 91 ? 21.109 -5.553 -16.775 1.00 86.69 91 ASP A CA 1
ATOM 725 C C . ASP A 1 91 ? 19.600 -5.545 -16.452 1.00 86.69 91 ASP A C 1
ATOM 727 O O . ASP A 1 91 ? 18.802 -6.175 -17.155 1.00 86.69 91 ASP A O 1
ATOM 731 N N . GLN A 1 92 ? 19.187 -4.886 -15.367 1.00 91.69 92 GLN A N 1
ATOM 732 C CA . GLN A 1 92 ? 17.793 -4.844 -14.928 1.00 91.69 92 GLN A CA 1
ATOM 733 C C . GLN A 1 92 ? 17.235 -3.423 -14.958 1.00 91.69 92 GLN A C 1
ATOM 735 O O . GLN A 1 92 ? 17.837 -2.476 -14.447 1.00 91.69 92 GLN A O 1
ATOM 740 N N . LEU A 1 93 ? 16.037 -3.293 -15.527 1.00 94.12 93 LEU A N 1
ATOM 741 C CA . LEU A 1 93 ? 15.186 -2.134 -15.324 1.00 94.12 93 LEU A CA 1
ATOM 742 C C . LEU A 1 93 ? 14.446 -2.315 -14.002 1.00 94.12 93 LEU A C 1
ATOM 744 O O . LEU A 1 93 ? 13.638 -3.228 -13.833 1.00 94.12 93 LEU A O 1
ATOM 748 N N . MET A 1 94 ? 14.736 -1.439 -13.059 1.00 95.81 94 MET A N 1
ATOM 749 C CA . MET A 1 94 ? 14.187 -1.461 -11.717 1.00 95.81 94 MET A CA 1
ATOM 750 C C . MET A 1 94 ? 13.012 -0.491 -11.627 1.00 95.81 94 MET A C 1
ATOM 752 O O . MET A 1 94 ? 13.039 0.583 -12.227 1.00 95.81 94 MET A O 1
ATOM 756 N N . LEU A 1 95 ? 12.008 -0.860 -10.834 1.00 96.19 95 LEU A N 1
ATOM 757 C CA . LEU A 1 95 ? 10.899 0.004 -10.445 1.00 96.19 95 LEU A CA 1
ATOM 758 C C . LEU A 1 95 ? 10.861 0.077 -8.919 1.00 96.19 95 LEU A C 1
ATOM 760 O O . LEU A 1 95 ? 10.801 -0.958 -8.255 1.00 96.19 95 LEU A O 1
ATOM 764 N N . ASN A 1 96 ? 10.885 1.288 -8.373 1.00 96.62 96 ASN A N 1
ATOM 765 C CA . ASN A 1 96 ? 10.713 1.538 -6.947 1.00 96.62 96 ASN A CA 1
ATOM 766 C C . ASN A 1 96 ? 9.532 2.476 -6.713 1.00 96.62 96 ASN A C 1
ATOM 768 O O . ASN A 1 96 ? 9.356 3.450 -7.440 1.00 96.62 96 ASN A O 1
ATOM 772 N N . LEU A 1 97 ? 8.736 2.180 -5.692 1.00 97.56 97 LEU A N 1
ATOM 773 C CA . LEU A 1 97 ? 7.670 3.043 -5.206 1.00 97.56 97 LEU A CA 1
ATOM 774 C C . LEU A 1 97 ? 8.188 3.854 -4.019 1.00 97.56 97 LEU A C 1
ATOM 776 O O . LEU A 1 97 ? 8.796 3.289 -3.108 1.00 97.56 97 LEU A O 1
ATOM 780 N N . ASN A 1 98 ? 7.957 5.162 -4.021 1.00 94.38 98 ASN A N 1
ATOM 781 C CA . ASN A 1 98 ? 8.478 6.061 -2.990 1.00 94.38 98 ASN A CA 1
ATOM 782 C C . ASN A 1 98 ? 7.345 6.572 -2.093 1.00 94.38 98 ASN A C 1
ATOM 784 O O . ASN A 1 98 ? 6.868 5.875 -1.197 1.00 94.38 98 ASN A O 1
ATOM 788 N N . GLU A 1 99 ? 6.916 7.807 -2.325 1.00 93.12 99 GLU A N 1
ATOM 789 C CA . GLU A 1 99 ? 5.843 8.441 -1.576 1.00 93.12 99 GLU A CA 1
ATOM 790 C C . GLU A 1 99 ? 4.496 7.809 -1.921 1.00 93.12 99 GLU A C 1
ATOM 792 O O . GLU A 1 99 ? 4.283 7.385 -3.055 1.00 93.12 99 GLU A O 1
ATOM 797 N N . ILE A 1 100 ? 3.568 7.789 -0.959 1.00 95.81 100 ILE A N 1
ATOM 798 C CA . ILE A 1 100 ? 2.171 7.417 -1.183 1.00 95.81 100 ILE A CA 1
ATOM 799 C C . ILE A 1 100 ? 1.241 8.489 -0.629 1.00 95.81 100 ILE A C 1
ATOM 801 O O . ILE A 1 100 ? 1.374 8.945 0.506 1.00 95.81 100 ILE A O 1
ATOM 805 N N . SER A 1 101 ? 0.266 8.881 -1.440 1.00 94.69 101 SER A N 1
ATOM 806 C CA . SER A 1 101 ? -0.702 9.924 -1.120 1.00 94.69 101 SER A CA 1
ATOM 807 C C . SER A 1 101 ? -2.120 9.381 -1.241 1.00 94.69 101 SER A C 1
ATOM 809 O O . SER A 1 101 ? -2.538 8.896 -2.292 1.00 94.69 101 SER A O 1
ATOM 811 N N . SER A 1 102 ? -2.876 9.454 -0.145 1.00 94.88 102 SER A N 1
ATOM 812 C CA . SER A 1 102 ? -4.284 9.048 -0.114 1.00 94.88 102 SER A CA 1
ATOM 813 C C . SER A 1 102 ? -5.174 10.233 -0.485 1.00 94.88 102 SER A C 1
ATOM 815 O O . SER A 1 102 ? -5.245 11.214 0.257 1.00 94.88 102 SER A O 1
ATOM 817 N N . HIS A 1 103 ? -5.871 10.138 -1.616 1.00 92.06 103 HIS A N 1
ATOM 818 C CA . HIS A 1 103 ? -6.775 11.188 -2.104 1.00 92.06 103 HIS A CA 1
ATOM 819 C C . HIS A 1 103 ? -8.166 11.038 -1.496 1.00 92.06 103 HIS A C 1
ATOM 821 O O . HIS A 1 103 ? -8.850 12.024 -1.220 1.00 92.06 103 HIS A O 1
ATOM 827 N N . ARG A 1 104 ? -8.570 9.791 -1.243 1.00 94.69 104 ARG A N 1
ATOM 828 C CA . ARG A 1 104 ? -9.862 9.460 -0.656 1.00 94.69 104 ARG A CA 1
ATOM 829 C C . ARG A 1 104 ? -9.710 8.330 0.345 1.00 94.69 104 ARG A C 1
ATOM 831 O O . ARG A 1 104 ? -9.082 7.320 0.050 1.00 94.69 104 ARG A O 1
ATOM 838 N N . ILE A 1 105 ? -10.330 8.497 1.509 1.00 96.75 105 ILE A N 1
ATOM 839 C CA . ILE A 1 105 ? -10.461 7.462 2.536 1.00 96.75 105 ILE A CA 1
ATOM 840 C C . ILE A 1 105 ? -11.934 7.416 2.927 1.00 96.75 105 ILE A C 1
ATOM 842 O O . ILE A 1 105 ? -12.510 8.443 3.285 1.00 96.75 105 ILE A O 1
ATOM 846 N N . HIS A 1 106 ? -12.556 6.244 2.847 1.00 96.38 106 HIS A N 1
ATOM 847 C CA . HIS A 1 106 ? -13.958 6.060 3.209 1.00 96.38 106 HIS A CA 1
ATOM 848 C C . HIS A 1 106 ? -14.152 4.837 4.107 1.00 96.38 106 HIS A C 1
ATOM 850 O O . HIS A 1 106 ? -13.411 3.859 4.029 1.00 96.38 106 HIS A O 1
ATOM 856 N N . LEU A 1 107 ? -15.164 4.899 4.974 1.00 97.50 107 LEU A N 1
ATOM 857 C CA . LEU A 1 107 ? -15.536 3.793 5.847 1.00 97.50 107 LEU A CA 1
ATOM 858 C C . LEU A 1 107 ? -16.353 2.786 5.040 1.00 97.50 107 LEU A C 1
ATOM 860 O O . LEU A 1 107 ? -17.441 3.120 4.578 1.00 97.50 107 LEU A O 1
ATOM 864 N N . MET A 1 108 ? -15.846 1.569 4.874 1.00 96.19 108 MET A N 1
ATOM 865 C CA . MET A 1 108 ? -16.583 0.492 4.206 1.00 96.19 108 MET A CA 1
ATOM 866 C C . MET A 1 108 ? -17.426 -0.309 5.196 1.00 96.19 108 MET A C 1
ATOM 868 O O . MET A 1 108 ? -18.556 -0.685 4.904 1.00 96.19 108 MET A O 1
ATOM 872 N N . ASN A 1 109 ? -16.863 -0.582 6.373 1.00 95.25 109 ASN A N 1
ATOM 873 C CA . ASN A 1 109 ? -17.523 -1.318 7.443 1.00 95.25 109 ASN A CA 1
ATOM 874 C C . ASN A 1 109 ? -16.998 -0.843 8.800 1.00 95.25 109 ASN A C 1
ATOM 876 O O . ASN A 1 109 ? -15.831 -0.467 8.910 1.00 95.25 109 ASN A O 1
ATOM 880 N N . SER A 1 110 ? -17.833 -0.899 9.837 1.00 95.94 110 SER A N 1
ATOM 881 C CA . SER A 1 110 ? -17.420 -0.589 11.205 1.00 95.94 110 SER A CA 1
ATOM 882 C C . SER A 1 110 ? -18.234 -1.361 12.238 1.00 95.94 110 SER A C 1
ATOM 884 O O . SER A 1 110 ? -19.444 -1.189 12.357 1.00 95.94 110 SER A O 1
ATOM 886 N N . GLY A 1 111 ? -17.543 -2.171 13.035 1.00 93.06 111 GLY A N 1
ATOM 887 C CA . GLY A 1 111 ? -18.055 -2.777 14.261 1.00 93.06 111 GLY A CA 1
ATOM 888 C C . GLY A 1 111 ? -17.928 -1.875 15.493 1.00 93.06 111 GLY A C 1
ATOM 889 O O . GLY A 1 111 ? -18.351 -2.278 16.574 1.00 93.06 111 GLY A O 1
ATOM 890 N N . ILE A 1 112 ? -17.354 -0.673 15.353 1.00 92.69 112 ILE A N 1
ATOM 891 C CA . ILE A 1 112 ? -17.118 0.274 16.459 1.00 92.69 112 ILE A CA 1
ATOM 892 C C . ILE A 1 112 ? -18.020 1.517 16.397 1.00 92.69 112 ILE A C 1
ATOM 894 O O . ILE A 1 112 ? -17.808 2.468 17.146 1.00 92.69 112 ILE A O 1
ATOM 898 N N . GLY A 1 113 ? -19.035 1.495 15.527 1.00 91.88 113 GLY A N 1
ATOM 899 C CA . GLY A 1 113 ? -19.933 2.620 15.253 1.00 91.88 113 GLY A CA 1
ATOM 900 C C . GLY A 1 113 ? -19.509 3.440 14.032 1.00 91.88 113 GLY A C 1
ATOM 901 O O . GLY A 1 113 ? -18.415 3.265 13.496 1.00 91.88 113 GLY A O 1
ATOM 902 N N . LEU A 1 114 ? -20.391 4.320 13.557 1.00 93.69 114 LEU A N 1
ATOM 903 C CA . LEU A 1 114 ? -20.075 5.229 12.453 1.00 93.69 114 LEU A CA 1
ATOM 904 C C . LEU A 1 114 ? -19.103 6.311 12.928 1.00 93.69 114 LEU A C 1
ATOM 906 O O . LEU A 1 114 ? -19.281 6.883 14.000 1.00 93.69 114 LEU A O 1
ATOM 910 N N . PHE A 1 115 ? -18.092 6.607 12.116 1.00 95.44 115 PHE A N 1
ATOM 911 C CA . PHE A 1 115 ? -17.132 7.671 12.385 1.00 95.44 115 PHE A CA 1
ATOM 912 C C . PHE A 1 115 ? -16.626 8.285 11.083 1.00 95.44 115 PHE A C 1
ATOM 914 O O . PHE A 1 115 ? -16.719 7.675 10.019 1.00 95.44 115 PHE A O 1
ATOM 921 N N . ASN A 1 116 ? -16.075 9.496 11.174 1.00 95.00 116 ASN A N 1
ATOM 922 C CA . ASN A 1 116 ? -15.444 10.163 10.042 1.00 95.00 116 ASN A CA 1
ATOM 923 C C . ASN A 1 116 ? -14.046 9.558 9.777 1.00 95.00 116 ASN A C 1
AT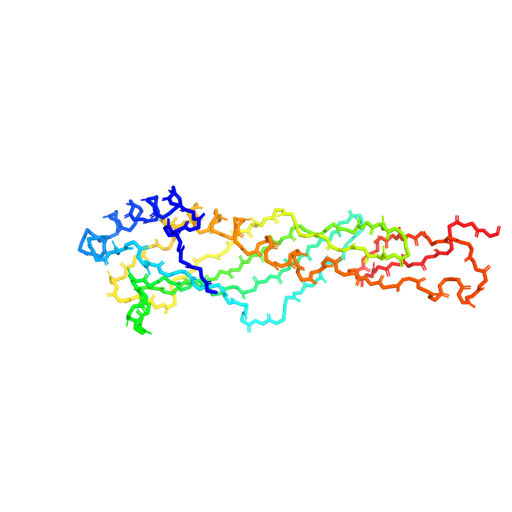OM 925 O O . ASN A 1 116 ? -13.163 9.722 10.623 1.00 95.00 116 ASN A O 1
ATOM 929 N N . PRO A 1 117 ? -13.794 8.926 8.614 1.00 94.75 117 PRO A N 1
ATOM 930 C CA . PRO A 1 117 ? -12.488 8.352 8.270 1.00 94.75 117 PRO A CA 1
ATOM 931 C C . PRO A 1 117 ? -11.348 9.366 8.227 1.00 94.75 117 PRO A C 1
ATOM 933 O O . PRO A 1 117 ? -10.192 8.983 8.390 1.00 94.75 117 PRO A O 1
ATOM 936 N N . GLY A 1 118 ? -11.656 10.655 8.045 1.00 93.44 118 GLY A N 1
ATOM 937 C CA . GLY A 1 118 ? -10.666 11.729 8.082 1.00 93.44 118 GLY A CA 1
ATOM 938 C C . GLY A 1 118 ? -9.893 11.793 9.402 1.00 93.44 118 GLY A C 1
ATOM 939 O O . GLY A 1 118 ? -8.720 12.151 9.387 1.00 93.44 118 GLY A O 1
ATOM 940 N N . LEU A 1 119 ? -10.493 11.350 10.517 1.00 93.81 119 LEU A N 1
ATOM 941 C CA . LEU A 1 119 ? -9.819 11.236 11.819 1.00 93.81 119 LEU A CA 1
ATOM 942 C C . LEU A 1 119 ? -8.661 10.226 11.809 1.00 93.81 119 LEU A C 1
ATOM 944 O O . LEU A 1 119 ? -7.808 10.263 12.685 1.00 93.81 119 LEU A O 1
ATOM 948 N N . LEU A 1 120 ? -8.636 9.311 10.836 1.00 95.44 120 LEU A N 1
ATOM 949 C CA . LEU A 1 120 ? -7.603 8.288 10.689 1.00 95.44 120 LEU A CA 1
ATOM 950 C C . LEU A 1 120 ? -6.666 8.558 9.505 1.00 95.44 120 LEU A C 1
ATOM 952 O O . LEU A 1 120 ? -5.891 7.672 9.146 1.00 95.44 120 LEU A O 1
ATOM 956 N N . LYS A 1 121 ? -6.716 9.740 8.878 1.00 94.94 121 LYS A N 1
ATOM 957 C CA . LYS A 1 121 ? -5.934 10.037 7.667 1.00 94.94 121 LYS A CA 1
ATOM 958 C C . LYS A 1 121 ? -4.429 9.887 7.889 1.00 94.94 121 LYS A C 1
ATOM 960 O O . LYS A 1 121 ? -3.770 9.184 7.121 1.00 94.94 121 LYS A O 1
ATOM 965 N N . ASP A 1 122 ? -3.907 10.507 8.941 1.00 94.69 122 ASP A N 1
ATOM 966 C CA . ASP A 1 122 ? -2.465 10.549 9.194 1.00 94.69 122 ASP A CA 1
ATOM 967 C C . ASP A 1 122 ? -1.948 9.155 9.551 1.00 94.69 122 ASP A C 1
ATOM 969 O O . ASP A 1 122 ? -1.040 8.641 8.902 1.00 94.69 122 ASP A O 1
ATOM 973 N N . ILE A 1 123 ? -2.624 8.468 10.483 1.00 95.69 123 ILE A N 1
ATOM 974 C CA . ILE A 1 123 ? -2.241 7.106 10.873 1.00 95.69 123 ILE A CA 1
ATOM 975 C C . ILE A 1 123 ? -2.345 6.117 9.706 1.00 95.69 123 ILE A C 1
ATOM 977 O O . ILE A 1 123 ? -1.494 5.243 9.563 1.00 95.69 123 ILE A O 1
ATOM 981 N N . THR A 1 124 ? -3.357 6.263 8.847 1.00 96.12 124 THR A N 1
ATOM 982 C CA . THR A 1 124 ? -3.503 5.443 7.639 1.00 96.12 124 THR A CA 1
ATOM 983 C C . THR A 1 124 ? -2.338 5.682 6.688 1.00 96.12 124 THR A C 1
ATOM 985 O O . THR A 1 124 ? -1.719 4.721 6.243 1.00 96.12 124 THR A O 1
ATOM 988 N N . SER A 1 125 ? -1.998 6.945 6.425 1.00 95.81 125 SER A N 1
ATOM 989 C CA . SER A 1 125 ? -0.884 7.309 5.541 1.00 95.81 125 SER A CA 1
ATOM 990 C C . SER A 1 125 ? 0.434 6.729 6.053 1.00 95.81 125 SER A C 1
ATOM 992 O O . SER A 1 125 ? 1.164 6.090 5.303 1.00 95.81 125 SER A O 1
ATOM 994 N N . GLU A 1 126 ? 0.694 6.841 7.355 1.00 96.19 126 GLU A N 1
ATOM 995 C CA . GLU A 1 126 ? 1.897 6.279 7.967 1.00 96.19 126 GLU A CA 1
ATOM 996 C C . GLU A 1 126 ? 1.952 4.746 7.922 1.00 96.19 126 GLU A C 1
ATOM 998 O O . GLU A 1 126 ? 3.027 4.179 7.716 1.00 96.19 126 GLU A O 1
ATOM 1003 N N . ILE A 1 127 ? 0.812 4.062 8.082 1.00 96.19 127 ILE A N 1
ATOM 1004 C CA . ILE A 1 127 ? 0.720 2.606 7.899 1.00 96.19 127 ILE A CA 1
ATOM 1005 C C . ILE A 1 127 ? 1.068 2.228 6.459 1.00 96.19 127 ILE A C 1
ATOM 1007 O O . ILE A 1 127 ? 1.852 1.302 6.254 1.00 96.19 127 ILE A O 1
ATOM 1011 N N . LEU A 1 128 ? 0.519 2.925 5.463 1.00 96.69 128 LEU A N 1
ATOM 1012 C CA . LEU A 1 128 ? 0.814 2.630 4.062 1.00 96.69 128 LE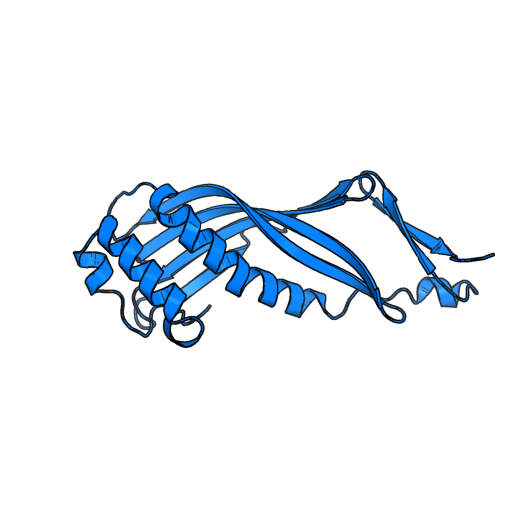U A CA 1
ATOM 1013 C C . LEU A 1 128 ? 2.301 2.852 3.748 1.00 96.69 128 LEU A C 1
ATOM 1015 O O . LEU A 1 128 ? 2.940 1.960 3.193 1.00 96.69 128 LEU A O 1
ATOM 1019 N N . THR A 1 129 ? 2.881 3.968 4.186 1.00 96.50 129 THR A N 1
ATOM 1020 C CA . THR A 1 129 ? 4.309 4.258 3.989 1.00 96.50 129 THR A CA 1
ATOM 1021 C C . THR A 1 129 ? 5.213 3.248 4.696 1.00 96.50 129 THR A C 1
ATOM 1023 O O . THR A 1 129 ? 6.199 2.797 4.125 1.00 96.50 129 THR A O 1
ATOM 1026 N N . SER A 1 130 ? 4.882 2.851 5.928 1.00 96.06 130 SER A N 1
ATOM 1027 C CA . SER A 1 130 ? 5.749 1.977 6.736 1.00 96.06 130 SER A CA 1
ATOM 1028 C C . SER A 1 130 ? 5.586 0.490 6.419 1.00 96.06 130 SER A C 1
ATOM 1030 O O . SER A 1 130 ? 6.449 -0.312 6.768 1.00 96.06 130 SER A O 1
ATOM 1032 N N . VAL A 1 131 ? 4.462 0.096 5.810 1.00 95.44 131 VAL A N 1
ATOM 1033 C CA . VAL A 1 131 ? 4.114 -1.316 5.599 1.00 95.44 131 VAL A CA 1
ATOM 1034 C C . VAL A 1 131 ? 3.874 -1.645 4.134 1.00 95.44 131 VAL A C 1
ATOM 1036 O O . VAL A 1 131 ? 4.434 -2.626 3.649 1.00 95.44 131 VAL A O 1
ATOM 1039 N N . LEU A 1 132 ? 3.019 -0.901 3.432 1.00 95.62 132 LEU A N 1
ATOM 1040 C CA . LEU A 1 132 ? 2.652 -1.247 2.058 1.00 95.62 132 LEU A CA 1
ATOM 1041 C C . LEU A 1 132 ? 3.842 -1.041 1.116 1.00 95.62 132 LEU A C 1
ATOM 1043 O O . LEU A 1 132 ? 4.271 -2.002 0.482 1.00 95.62 132 LEU A O 1
ATOM 1047 N N . ILE A 1 133 ? 4.425 0.160 1.111 1.00 96.38 133 ILE A N 1
ATOM 1048 C CA . ILE A 1 133 ? 5.510 0.524 0.189 1.00 96.38 133 ILE A CA 1
ATOM 1049 C C . ILE A 1 133 ? 6.725 -0.417 0.303 1.00 96.38 133 ILE A C 1
ATOM 1051 O O . ILE A 1 133 ? 7.141 -0.968 -0.719 1.00 96.38 133 ILE A O 1
ATOM 1055 N N . PRO A 1 134 ? 7.270 -0.721 1.501 1.00 95.94 134 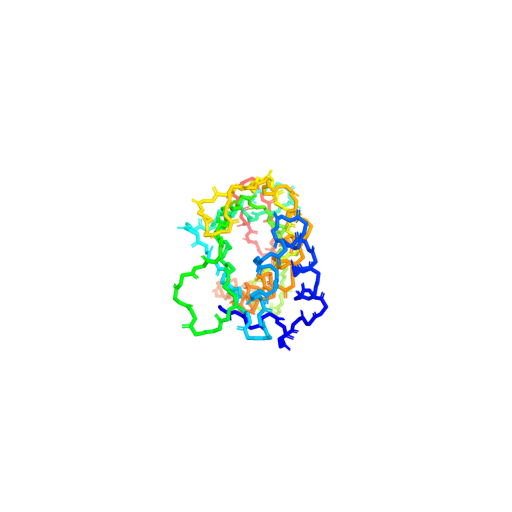PRO A N 1
ATOM 1056 C CA . PRO A 1 134 ? 8.382 -1.664 1.619 1.00 95.94 134 PRO A CA 1
ATOM 1057 C C . PRO A 1 134 ? 8.043 -3.072 1.120 1.00 95.94 134 PRO A C 1
ATOM 1059 O O . PRO A 1 134 ? 8.885 -3.731 0.510 1.00 95.94 134 PRO A O 1
ATOM 1062 N N . ASN A 1 135 ? 6.812 -3.541 1.353 1.00 94.75 135 ASN A N 1
ATOM 1063 C CA . ASN A 1 135 ? 6.377 -4.858 0.890 1.00 94.75 135 ASN A CA 1
ATOM 1064 C C . ASN A 1 135 ? 6.231 -4.913 -0.636 1.00 94.75 135 ASN A C 1
ATOM 1066 O O . ASN A 1 135 ? 6.578 -5.926 -1.244 1.00 94.75 135 ASN A O 1
ATOM 1070 N N . GLU A 1 136 ? 5.724 -3.849 -1.258 1.00 95.56 136 GLU A N 1
ATOM 1071 C CA . GLU A 1 136 ? 5.625 -3.740 -2.716 1.00 95.56 136 GLU A CA 1
ATOM 1072 C C . GLU A 1 136 ? 7.014 -3.675 -3.354 1.00 95.56 136 GLU A C 1
ATOM 1074 O O . GLU A 1 136 ? 7.326 -4.491 -4.223 1.00 95.56 136 GLU A O 1
ATOM 1079 N N . ASN A 1 137 ? 7.900 -2.819 -2.843 1.00 97.06 137 ASN A N 1
ATOM 1080 C CA . ASN A 1 137 ? 9.286 -2.731 -3.313 1.00 97.06 137 ASN A CA 1
ATOM 1081 C C . ASN A 1 137 ? 10.054 -4.040 -3.119 1.00 97.06 137 ASN A C 1
ATOM 1083 O O . ASN A 1 137 ? 10.842 -4.431 -3.978 1.00 97.06 137 ASN A O 1
ATOM 1087 N N . GLY A 1 138 ? 9.788 -4.769 -2.032 1.00 96.38 138 GLY A N 1
ATOM 1088 C CA . GLY A 1 138 ? 10.345 -6.102 -1.814 1.00 96.38 138 GLY A CA 1
ATOM 1089 C C . GLY A 1 138 ? 10.007 -7.084 -2.941 1.00 96.38 138 GLY A C 1
ATOM 1090 O O . GLY A 1 138 ? 10.856 -7.895 -3.309 1.00 96.38 138 GLY A O 1
ATOM 1091 N N . LYS A 1 139 ? 8.807 -6.981 -3.529 1.00 93.94 139 LYS A N 1
ATOM 1092 C CA . LYS A 1 139 ? 8.378 -7.797 -4.678 1.00 93.94 139 LYS A CA 1
ATOM 1093 C C . LYS A 1 139 ? 8.924 -7.284 -6.010 1.00 93.94 139 LYS A C 1
ATOM 1095 O O . LYS A 1 139 ? 9.233 -8.092 -6.877 1.00 93.94 139 LYS A O 1
ATOM 1100 N N . LEU A 1 140 ? 9.052 -5.967 -6.169 1.00 95.19 140 LEU A N 1
ATOM 1101 C CA . LEU A 1 140 ? 9.575 -5.330 -7.386 1.00 95.19 140 LEU A CA 1
ATOM 1102 C C . LEU A 1 140 ? 11.106 -5.413 -7.506 1.00 95.19 140 LEU A C 1
ATOM 1104 O O . LEU A 1 140 ? 11.666 -5.152 -8.569 1.00 95.19 140 LEU A O 1
ATOM 1108 N N . ARG A 1 141 ? 11.793 -5.819 -6.431 1.00 93.62 141 ARG A N 1
ATOM 1109 C CA . ARG A 1 141 ? 13.258 -5.860 -6.327 1.00 93.62 141 ARG A CA 1
ATOM 1110 C C . ARG A 1 141 ? 13.956 -6.712 -7.392 1.00 93.62 141 ARG A C 1
ATOM 1112 O O . ARG A 1 141 ? 15.149 -6.528 -7.596 1.00 93.62 141 ARG A O 1
ATOM 1119 N N . SER A 1 142 ? 13.264 -7.648 -8.042 1.00 93.19 142 SER A N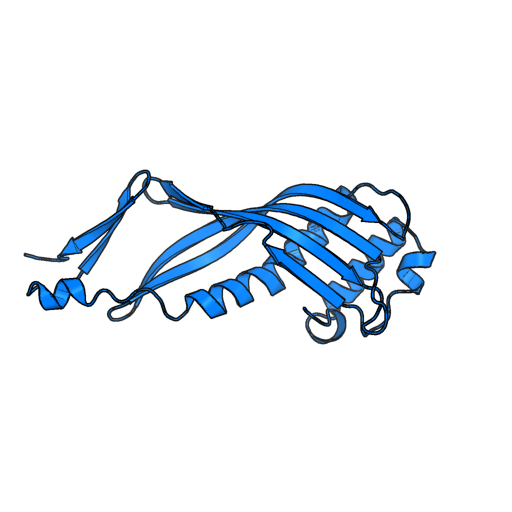 1
ATOM 1120 C CA . SER A 1 142 ? 13.855 -8.455 -9.118 1.00 93.19 142 SER A CA 1
ATOM 1121 C C . SER A 1 142 ? 14.071 -7.683 -10.419 1.00 93.19 142 SER A C 1
ATOM 1123 O 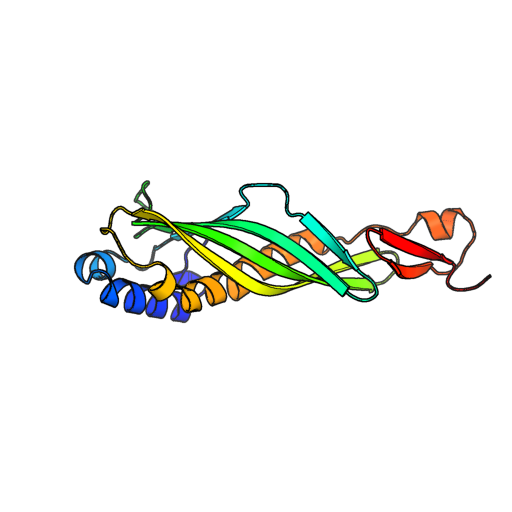O . SER A 1 142 ? 14.777 -8.185 -11.289 1.00 93.19 142 SER A O 1
ATOM 1125 N N . GLY A 1 143 ? 13.418 -6.527 -10.575 1.00 94.00 143 GLY A N 1
ATOM 1126 C CA . GLY A 1 143 ? 13.420 -5.761 -11.815 1.00 94.00 143 GLY A CA 1
ATOM 1127 C C . GLY A 1 143 ? 12.874 -6.535 -13.019 1.00 94.00 143 GLY A C 1
ATOM 1128 O O . GLY A 1 143 ? 12.312 -7.629 -12.900 1.00 94.00 143 GLY A O 1
ATOM 1129 N N . ILE A 1 144 ? 13.043 -5.933 -14.194 1.00 92.38 144 ILE A N 1
ATOM 1130 C CA . ILE A 1 144 ? 12.741 -6.499 -15.509 1.00 92.38 144 ILE A CA 1
ATOM 1131 C C . ILE 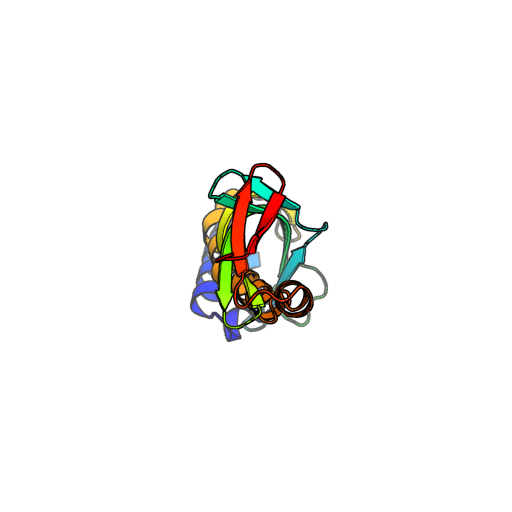A 1 144 ? 14.072 -6.672 -16.256 1.00 92.38 144 ILE A C 1
ATOM 1133 O O . ILE A 1 144 ? 14.788 -5.684 -16.442 1.00 92.38 144 ILE A O 1
ATOM 1137 N N . PRO A 1 145 ? 14.433 -7.889 -16.701 1.00 91.00 145 PRO A N 1
ATOM 1138 C CA . PRO A 1 145 ? 15.660 -8.106 -17.462 1.00 91.00 145 PRO A CA 1
ATOM 1139 C C . PRO A 1 145 ? 15.667 -7.337 -18.789 1.00 91.00 145 PRO A C 1
ATOM 1141 O O . PRO A 1 145 ? 14.726 -7.434 -19.573 1.00 91.00 145 PRO A O 1
ATOM 1144 N N . MET A 1 146 ? 16.765 -6.641 -19.083 1.00 87.38 146 MET A N 1
ATOM 1145 C CA . MET A 1 146 ? 16.991 -5.928 -20.349 1.00 87.38 146 MET A CA 1
ATOM 1146 C C . MET A 1 146 ? 17.858 -6.734 -21.335 1.00 87.38 146 MET A C 1
ATOM 1148 O O . MET A 1 146 ? 18.543 -6.174 -22.190 1.00 87.38 146 MET A O 1
ATOM 1152 N N . SER A 1 147 ? 17.830 -8.069 -21.242 1.00 82.12 147 SER A N 1
ATOM 1153 C CA . SER A 1 147 ? 18.687 -8.975 -22.029 1.00 82.12 147 SER A CA 1
ATOM 1154 C C . SER A 1 147 ? 18.489 -8.869 -23.544 1.00 82.12 147 SER A C 1
ATOM 1156 O O . SER A 1 147 ? 19.416 -9.159 -24.302 1.00 82.12 147 SER A O 1
ATOM 1158 N N . MET A 1 148 ? 17.318 -8.406 -23.994 1.00 84.06 148 MET A N 1
ATOM 1159 C CA . MET A 1 148 ? 17.023 -8.167 -25.409 1.00 84.06 148 MET A CA 1
ATOM 1160 C C . MET A 1 148 ? 18.044 -7.227 -26.065 1.00 84.06 148 MET A C 1
ATOM 1162 O O . MET A 1 148 ? 18.414 -7.445 -27.211 1.00 84.06 148 MET A O 1
ATOM 1166 N N . ILE A 1 149 ? 18.549 -6.225 -25.341 1.00 82.38 149 ILE A N 1
ATOM 1167 C CA . ILE A 1 149 ? 19.486 -5.234 -25.890 1.00 82.38 149 ILE A CA 1
ATOM 1168 C C . ILE A 1 149 ? 20.825 -5.888 -26.252 1.00 82.38 149 ILE A C 1
ATOM 1170 O O . ILE A 1 149 ? 21.323 -5.699 -27.361 1.00 82.38 149 ILE A O 1
ATOM 1174 N N . LYS A 1 150 ? 21.336 -6.766 -25.382 1.00 79.88 150 LYS A N 1
ATOM 1175 C CA . LYS A 1 150 ? 22.539 -7.565 -25.660 1.00 79.88 150 LYS A CA 1
ATOM 1176 C C . LYS A 1 150 ? 22.317 -8.567 -26.789 1.00 79.88 150 LYS A C 1
ATOM 1178 O O . LYS A 1 150 ? 23.190 -8.742 -27.630 1.00 79.88 150 LYS A O 1
ATOM 1183 N N . ALA A 1 151 ? 21.143 -9.201 -26.837 1.00 85.44 151 ALA A N 1
ATOM 1184 C CA . ALA A 1 151 ? 20.797 -10.137 -27.909 1.00 85.44 151 ALA A CA 1
ATOM 1185 C C . ALA A 1 151 ? 20.734 -9.462 -29.293 1.00 85.44 151 ALA A C 1
ATOM 1187 O O . ALA A 1 151 ? 20.974 -10.118 -30.303 1.00 85.44 151 ALA A O 1
ATOM 1188 N N . LEU A 1 152 ? 20.446 -8.158 -29.333 1.00 86.19 152 LEU A N 1
ATOM 1189 C CA . LEU A 1 152 ? 20.458 -7.337 -30.545 1.00 86.19 152 LEU A CA 1
ATOM 1190 C C . LEU A 1 152 ? 21.850 -6.773 -30.895 1.00 86.19 152 LEU A C 1
ATOM 1192 O O . LEU A 1 152 ? 21.976 -6.074 -31.895 1.00 86.19 152 LEU A O 1
ATOM 1196 N N . GLY A 1 153 ? 22.889 -7.084 -30.111 1.00 86.88 153 GLY A N 1
ATOM 1197 C CA . GLY A 1 153 ? 24.271 -6.667 -30.370 1.00 86.88 153 GLY A CA 1
ATOM 1198 C C . GLY A 1 153 ? 24.671 -5.320 -29.763 1.00 86.88 153 GLY A C 1
ATOM 1199 O O . GLY A 1 153 ? 25.757 -4.834 -30.061 1.00 86.88 153 GLY A O 1
ATOM 1200 N N . PHE A 1 154 ? 23.835 -4.721 -28.911 1.00 86.06 154 PHE A N 1
ATOM 1201 C CA . PHE A 1 154 ? 24.152 -3.454 -28.250 1.00 86.06 154 PHE A CA 1
ATOM 1202 C C . PHE A 1 154 ? 24.784 -3.680 -26.872 1.00 86.06 154 PHE A C 1
ATOM 1204 O O . PHE A 1 154 ? 24.349 -4.540 -26.103 1.00 86.06 154 PHE A O 1
ATOM 1211 N N . GLU A 1 155 ? 25.787 -2.866 -26.535 1.00 83.38 155 GLU A N 1
ATOM 1212 C CA . GLU A 1 155 ? 26.520 -2.977 -25.266 1.00 83.38 155 GLU A CA 1
ATOM 1213 C C . GLU A 1 155 ? 25.707 -2.486 -24.063 1.00 83.38 155 GLU A C 1
ATOM 1215 O O . GLU A 1 155 ? 25.801 -3.054 -22.973 1.00 83.38 155 GLU A O 1
ATOM 1220 N N . ALA A 1 156 ? 24.894 -1.444 -24.257 1.00 83.75 156 ALA A N 1
ATOM 1221 C CA . ALA A 1 156 ? 24.158 -0.785 -23.188 1.00 83.75 156 ALA A CA 1
ATOM 1222 C C . ALA A 1 156 ? 22.781 -0.287 -23.646 1.00 83.75 156 ALA A C 1
ATOM 1224 O O . ALA A 1 156 ? 22.570 0.064 -24.809 1.00 83.75 156 ALA A O 1
ATOM 1225 N N . ALA A 1 157 ? 21.854 -0.229 -22.690 1.00 87.44 157 ALA A N 1
ATOM 1226 C CA . ALA A 1 157 ? 20.506 0.293 -22.864 1.00 87.44 157 ALA A CA 1
ATOM 1227 C C . ALA A 1 157 ? 20.361 1.652 -22.172 1.00 87.44 157 ALA A C 1
ATOM 1229 O O . ALA A 1 157 ? 20.887 1.866 -21.081 1.00 87.44 157 ALA A O 1
ATOM 1230 N N . SER A 1 158 ? 19.595 2.543 -22.779 1.00 89.56 158 SER A N 1
ATOM 1231 C CA . SER A 1 158 ? 19.035 3.738 -22.165 1.00 89.56 158 SER A CA 1
ATOM 1232 C C . SER A 1 158 ? 17.518 3.582 -22.065 1.00 89.56 158 SER A C 1
ATOM 1234 O O . SER A 1 158 ? 16.905 2.810 -22.808 1.00 89.56 158 SER A O 1
ATOM 1236 N N . TRP A 1 159 ? 16.902 4.296 -21.126 1.00 91.50 159 TRP A N 1
ATOM 1237 C CA . TRP A 1 159 ? 15.452 4.324 -20.988 1.00 91.50 159 TRP A CA 1
ATOM 1238 C C . TRP A 1 159 ? 14.948 5.755 -20.847 1.00 91.50 159 TRP A C 1
ATOM 1240 O O . TRP A 1 159 ? 15.658 6.645 -20.377 1.00 91.50 159 TRP A O 1
ATOM 1250 N N . SER A 1 160 ? 13.706 5.969 -21.261 1.00 93.81 160 SER A N 1
ATOM 1251 C CA . SER A 1 160 ? 12.995 7.231 -21.078 1.00 93.81 160 SER A CA 1
ATOM 1252 C C . SER A 1 160 ? 11.503 6.984 -20.878 1.00 93.81 160 SER A C 1
ATOM 1254 O O . SER A 1 160 ? 10.981 5.922 -21.225 1.00 93.81 160 SER A O 1
ATOM 1256 N N . LEU A 1 161 ? 10.820 7.966 -20.294 1.00 95.81 161 LEU A N 1
ATOM 1257 C CA . LEU A 1 161 ? 9.368 7.960 -20.160 1.00 95.81 161 LEU A CA 1
ATOM 1258 C C . LEU A 1 161 ? 8.760 8.898 -21.193 1.00 95.81 161 LEU A C 1
ATOM 1260 O O . LEU A 1 161 ? 9.140 10.068 -21.285 1.00 95.81 161 LEU A O 1
ATOM 1264 N N . THR A 1 162 ? 7.788 8.386 -21.933 1.00 95.06 162 THR A N 1
ATOM 1265 C CA . THR A 1 162 ? 6.864 9.192 -22.723 1.00 95.06 162 THR A CA 1
ATOM 1266 C C . THR A 1 162 ? 5.478 9.082 -22.115 1.00 95.06 162 THR A C 1
ATOM 1268 O O . THR A 1 162 ? 5.230 8.268 -21.222 1.00 95.06 162 THR A O 1
ATOM 1271 N N . LYS A 1 163 ? 4.538 9.860 -22.650 1.00 95.12 163 LYS A N 1
ATOM 1272 C CA . LYS A 1 163 ? 3.132 9.617 -22.362 1.00 95.12 163 LYS A CA 1
ATOM 1273 C C . LYS A 1 163 ? 2.779 8.167 -22.714 1.00 95.12 163 LYS A C 1
ATOM 1275 O O . LYS A 1 163 ? 3.075 7.717 -23.820 1.00 95.12 163 LYS A O 1
ATOM 1280 N N . ASP A 1 164 ? 2.211 7.456 -21.745 1.00 94.56 164 ASP A N 1
ATOM 1281 C CA . ASP A 1 164 ? 1.713 6.079 -21.850 1.00 94.56 164 ASP A CA 1
ATOM 1282 C C . ASP A 1 164 ? 2.757 4.988 -22.182 1.00 94.56 164 ASP A C 1
ATOM 1284 O O . ASP A 1 164 ? 2.380 3.828 -22.363 1.00 94.56 164 ASP A O 1
ATOM 1288 N N . ALA A 1 165 ? 4.062 5.295 -22.233 1.00 94.44 165 ALA A N 1
ATOM 1289 C CA . ALA A 1 165 ? 5.081 4.286 -22.533 1.00 94.44 165 ALA A CA 1
ATOM 1290 C C . ALA A 1 165 ? 6.424 4.510 -21.827 1.00 94.44 165 ALA A C 1
ATOM 1292 O O . ALA A 1 165 ? 6.889 5.632 -21.623 1.00 94.44 165 ALA A O 1
ATOM 1293 N N . LEU A 1 166 ? 7.069 3.389 -21.501 1.00 94.56 166 LEU A N 1
ATOM 1294 C CA . LEU A 1 166 ? 8.479 3.328 -21.149 1.00 94.56 166 LEU A CA 1
ATOM 1295 C C . LEU A 1 166 ? 9.243 2.862 -22.386 1.00 94.56 166 LEU A C 1
ATOM 1297 O O . LEU A 1 166 ? 8.987 1.779 -22.915 1.00 94.56 166 LEU A O 1
ATOM 1301 N N . VAL A 1 167 ? 10.162 3.696 -22.855 1.00 92.88 167 VAL A N 1
ATOM 1302 C CA . VAL A 1 167 ? 10.917 3.467 -24.085 1.00 92.88 167 VAL A CA 1
ATOM 1303 C C . VAL A 1 167 ? 12.317 3.010 -23.717 1.00 92.88 167 VAL A C 1
ATOM 1305 O O . VAL A 1 167 ? 12.992 3.678 -22.936 1.00 92.88 167 VAL A O 1
ATOM 1308 N N . ILE A 1 168 ? 12.752 1.891 -24.295 1.00 90.44 168 ILE A N 1
ATOM 1309 C CA . ILE A 1 168 ? 14.112 1.364 -24.157 1.00 90.44 168 ILE A CA 1
ATOM 1310 C C . ILE A 1 168 ? 14.820 1.513 -25.503 1.00 90.44 168 ILE A C 1
ATOM 1312 O O . ILE A 1 168 ? 14.306 1.071 -26.530 1.00 90.44 168 ILE A O 1
ATOM 1316 N N . THR A 1 169 ? 16.003 2.116 -25.489 1.00 89.31 169 THR A N 1
ATOM 1317 C CA . THR A 1 169 ? 16.842 2.356 -26.670 1.00 89.31 169 THR A CA 1
ATOM 1318 C C . THR A 1 169 ? 18.277 1.902 -26.418 1.00 89.31 169 THR A C 1
ATOM 1320 O O . THR A 1 169 ? 18.677 1.766 -25.264 1.00 89.31 169 THR A O 1
ATOM 1323 N N . PRO A 1 170 ? 19.093 1.672 -27.456 1.00 87.69 170 PRO A N 1
ATOM 1324 C CA . PRO A 1 170 ? 20.539 1.571 -27.280 1.00 87.69 170 PRO A CA 1
ATOM 1325 C C . PRO A 1 170 ? 21.105 2.868 -26.682 1.00 87.69 170 PRO A C 1
ATOM 1327 O O . PRO A 1 170 ? 20.687 3.963 -27.061 1.00 87.69 170 PRO A O 1
ATOM 1330 N N . ALA A 1 171 ? 22.049 2.766 -25.744 1.00 83.44 171 ALA A N 1
ATOM 1331 C CA . ALA A 1 171 ? 22.702 3.939 -25.150 1.00 83.44 171 ALA A CA 1
ATOM 1332 C C . ALA A 1 171 ? 23.720 4.599 -26.100 1.00 83.44 171 ALA A C 1
ATOM 1334 O O . ALA A 1 171 ? 23.986 5.795 -25.992 1.00 83.44 171 ALA A O 1
ATOM 1335 N N . SER A 1 172 ? 24.258 3.826 -27.042 1.00 68.12 172 SER A N 1
ATOM 1336 C CA . SER A 1 172 ? 25.176 4.257 -28.095 1.00 68.12 172 SER A CA 1
ATOM 1337 C C . SER A 1 172 ? 25.024 3.338 -29.308 1.00 68.12 172 SER A C 1
ATOM 1339 O O . SER A 1 172 ? 24.672 2.166 -29.157 1.00 68.12 172 SER A O 1
ATOM 1341 N N . SER A 1 173 ? 25.227 3.899 -30.503 1.00 55.22 173 SER A N 1
ATOM 1342 C CA . SER A 1 173 ? 25.272 3.173 -31.783 1.00 55.22 173 SER A CA 1
ATOM 1343 C C . SER A 1 173 ? 26.699 2.802 -32.150 1.00 55.22 173 SER A C 1
ATOM 1345 O O . SER A 1 173 ? 27.591 3.625 -31.846 1.00 55.22 173 SER A O 1
#

Secondary structure (DSSP, 8-state):
-EEHHHH-HHHHHHHHHHHHHH-HHHHHH--TT-EEEEEESSPPEEEEETTEEEEEEEEEEEEESSTT-SS-SEEEEEEEEEEEEEEEETTEEEEEEEEEEEEEEEEEEESS----GGGGHHHHHHHIIIIIHHHHHHHHTT-EE-HHHHHTT-S-EEEEEETTEEEEEES--